Protein AF-A0A7K1AG34-F1 (afdb_monomer_lite)

pLDDT: mean 89.75, std 10.86, range [44.09, 98.5]

Foldseek 3Di:
DDDDDPPDDPVVVLVVVLVVVCVVVVPDPPRSVVSVVVSCVVVVNDDDPDPPDDPDDDD

Secondary structure (DSSP, 8-state):
------SS-HHHHHHHHHHHHHHHTT--TTHHHHHHHHHHHHTT--------PPPP---

Sequence (59 aa):
MAVRVKDRPWVAILADMIEGVIAANRLTPPLADRFRGEMWLALGFTCEAVPITRPPQVA

Radius of gyration: 17.09 Å; chains: 1; bounding box: 20×64×28 Å

Structure (mmCIF, N/CA/C/O backbone):
data_AF-A0A7K1AG34-F1
#
_entry.id   AF-A0A7K1AG34-F1
#
loop_
_atom_site.group_PDB
_atom_site.id
_atom_site.type_symbol
_atom_site.label_atom_id
_atom_site.label_alt_id
_atom_site.label_comp_id
_atom_site.label_asym_id
_atom_site.label_entity_id
_atom_site.label_seq_id
_atom_site.pdbx_PDB_ins_code
_atom_site.Cartn_x
_atom_site.Cartn_y
_atom_site.Cartn_z
_atom_site.occupancy
_atom_site.B_iso_or_equiv
_atom_site.auth_seq_id
_atom_site.auth_comp_id
_atom_site.auth_asym_id
_atom_site.auth_atom_id
_atom_site.pdbx_PDB_model_num
ATOM 1 N N . MET A 1 1 ? 5.009 -20.288 2.931 1.00 44.09 1 MET A N 1
ATOM 2 C CA . MET A 1 1 ? 3.749 -19.911 2.251 1.00 44.09 1 MET A CA 1
ATOM 3 C C . MET A 1 1 ? 4.038 -18.742 1.326 1.00 44.09 1 MET A C 1
ATOM 5 O O . MET A 1 1 ? 4.786 -17.866 1.731 1.00 44.09 1 MET A O 1
ATOM 9 N N . ALA A 1 2 ? 3.489 -18.735 0.112 1.00 70.94 2 ALA A N 1
ATOM 10 C CA . ALA A 1 2 ? 3.593 -17.615 -0.823 1.00 70.94 2 ALA A CA 1
ATOM 11 C C . ALA A 1 2 ? 2.202 -17.328 -1.398 1.00 70.94 2 ALA A C 1
ATOM 13 O O . ALA A 1 2 ? 1.453 -18.263 -1.681 1.00 70.94 2 ALA A O 1
ATOM 14 N N . VAL A 1 3 ? 1.859 -16.051 -1.549 1.00 81.12 3 VAL A N 1
ATOM 15 C CA . VAL A 1 3 ? 0.573 -15.611 -2.103 1.00 81.12 3 VAL A CA 1
ATOM 16 C C . VAL A 1 3 ? 0.806 -15.100 -3.520 1.00 81.12 3 VAL A C 1
ATOM 18 O O . VAL A 1 3 ? 1.725 -14.319 -3.756 1.00 81.12 3 VAL A O 1
ATOM 21 N N . ARG A 1 4 ? -0.019 -15.549 -4.471 1.00 84.31 4 ARG A N 1
ATOM 22 C CA . ARG A 1 4 ? -0.014 -15.037 -5.846 1.00 84.31 4 ARG A CA 1
ATOM 23 C C . ARG A 1 4 ? -1.039 -13.920 -5.970 1.00 84.31 4 ARG A C 1
ATOM 25 O O . ARG A 1 4 ? -2.212 -14.130 -5.678 1.00 84.31 4 ARG A O 1
ATOM 32 N N . VAL A 1 5 ? -0.596 -12.767 -6.452 1.00 87.31 5 VAL A N 1
ATOM 33 C CA . VAL A 1 5 ? -1.456 -11.628 -6.783 1.00 87.31 5 VAL A CA 1
ATOM 34 C C . VAL A 1 5 ? -1.408 -11.432 -8.297 1.00 87.31 5 VAL A C 1
ATOM 36 O O . VAL A 1 5 ? -0.328 -11.468 -8.883 1.00 87.31 5 VAL A O 1
ATOM 39 N N . LYS A 1 6 ? -2.572 -11.269 -8.933 1.00 88.56 6 LYS A N 1
ATOM 40 C CA . LYS A 1 6 ? -2.703 -11.002 -10.374 1.00 88.56 6 LYS A CA 1
ATOM 41 C C . LYS A 1 6 ? -3.255 -9.598 -10.612 1.00 88.56 6 LYS A C 1
ATOM 43 O O . LYS A 1 6 ? -3.938 -9.060 -9.743 1.00 88.56 6 LYS A O 1
ATOM 48 N N . ASP A 1 7 ? -2.959 -9.036 -11.781 1.00 90.75 7 ASP A N 1
ATOM 49 C CA . ASP A 1 7 ? -3.563 -7.795 -12.291 1.00 90.75 7 ASP A CA 1
ATOM 50 C C . ASP A 1 7 ? -3.362 -6.554 -11.39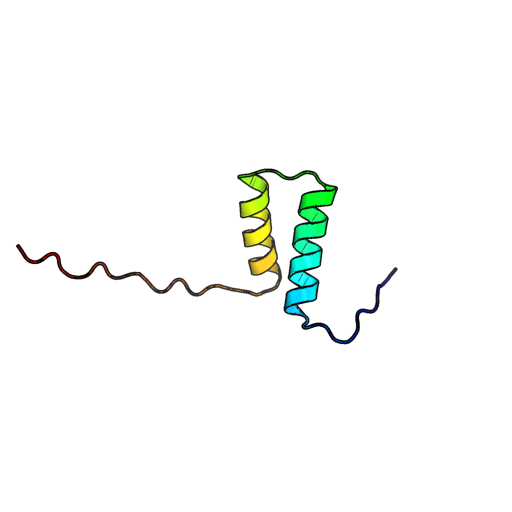6 1.00 90.75 7 ASP A C 1
ATOM 52 O O . ASP A 1 7 ? -4.165 -5.622 -11.400 1.00 90.75 7 ASP A O 1
ATOM 56 N N . ARG A 1 8 ? -2.275 -6.525 -10.611 1.00 91.00 8 ARG A N 1
ATOM 57 C CA . ARG A 1 8 ? -1.924 -5.401 -9.733 1.00 91.00 8 ARG A CA 1
ATOM 58 C C . ARG A 1 8 ? -0.467 -4.986 -9.936 1.00 91.00 8 ARG A C 1
ATOM 60 O O . ARG A 1 8 ? 0.401 -5.859 -9.969 1.00 91.00 8 ARG A O 1
ATOM 67 N N . PRO A 1 9 ? -0.175 -3.676 -10.036 1.00 94.56 9 PRO A N 1
ATOM 68 C CA . PRO A 1 9 ? 1.197 -3.188 -10.079 1.00 94.56 9 PRO A CA 1
ATOM 69 C C . PRO A 1 9 ? 1.984 -3.634 -8.846 1.00 94.56 9 PRO A C 1
ATOM 71 O O . PRO A 1 9 ? 1.469 -3.591 -7.729 1.00 94.56 9 PRO A O 1
ATOM 74 N N . TRP A 1 10 ? 3.253 -3.995 -9.040 1.00 92.19 10 TRP A N 1
ATOM 75 C CA . TRP A 1 10 ? 4.133 -4.435 -7.954 1.00 92.19 10 TRP A CA 1
ATOM 76 C C . TRP A 1 10 ? 4.210 -3.422 -6.802 1.00 92.19 10 TRP A C 1
ATOM 78 O O . TRP A 1 10 ? 4.069 -3.790 -5.641 1.00 92.19 10 TRP A O 1
ATOM 88 N N . VAL A 1 11 ? 4.321 -2.131 -7.123 1.00 95.12 11 VAL A N 1
ATOM 89 C CA . VAL A 1 11 ? 4.345 -1.051 -6.123 1.00 95.12 11 VAL A CA 1
ATOM 90 C C . VAL A 1 11 ? 3.067 -0.991 -5.277 1.00 95.12 11 VAL A C 1
ATOM 92 O O . VAL A 1 11 ? 3.138 -0.723 -4.083 1.00 95.12 11 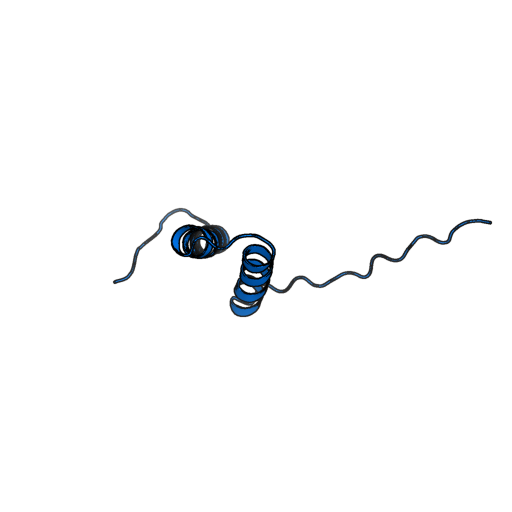VAL A O 1
ATOM 95 N N . ALA A 1 12 ? 1.902 -1.305 -5.855 1.00 95.25 12 ALA A N 1
ATOM 96 C CA . ALA A 1 12 ? 0.644 -1.334 -5.112 1.00 95.25 12 ALA A CA 1
ATOM 97 C C . ALA A 1 12 ? 0.604 -2.517 -4.133 1.00 95.25 12 ALA A C 1
ATOM 99 O O . ALA A 1 12 ? 0.107 -2.379 -3.022 1.00 95.25 12 ALA A O 1
ATOM 100 N N . ILE A 1 13 ? 1.171 -3.662 -4.526 1.00 95.62 13 ILE A N 1
ATOM 101 C CA . ILE A 1 13 ? 1.301 -4.836 -3.651 1.00 95.62 13 ILE A CA 1
ATOM 102 C C . ILE A 1 13 ? 2.215 -4.514 -2.461 1.00 95.62 13 ILE A C 1
ATOM 104 O O . ILE A 1 13 ? 1.900 -4.865 -1.327 1.00 95.62 13 ILE A O 1
ATOM 108 N N . LEU A 1 14 ? 3.333 -3.829 -2.711 1.00 96.12 14 LEU A N 1
ATOM 109 C CA . LEU A 1 14 ? 4.259 -3.402 -1.661 1.00 96.12 14 LEU A CA 1
ATOM 110 C C . LEU A 1 14 ? 3.622 -2.395 -0.698 1.00 96.12 14 LEU A C 1
ATOM 112 O O . LEU A 1 14 ? 3.772 -2.545 0.511 1.00 96.12 14 LEU A O 1
ATOM 116 N N . ALA A 1 15 ? 2.874 -1.417 -1.215 1.00 97.12 15 ALA A N 1
ATOM 117 C CA . ALA A 1 15 ? 2.154 -0.452 -0.386 1.00 97.12 15 ALA A CA 1
ATOM 118 C C . ALA A 1 15 ? 1.163 -1.151 0.560 1.00 97.12 15 ALA A C 1
ATOM 120 O O . ALA A 1 15 ? 1.197 -0.919 1.768 1.00 97.12 15 ALA A O 1
ATOM 121 N N . ASP A 1 16 ? 0.351 -2.072 0.032 1.00 96.31 16 ASP A N 1
ATOM 122 C CA . ASP A 1 16 ? -0.594 -2.852 0.837 1.00 96.31 16 ASP A CA 1
ATOM 123 C C . ASP A 1 16 ? 0.130 -3.709 1.896 1.00 96.31 16 ASP A C 1
ATOM 125 O O . ASP A 1 16 ? -0.342 -3.830 3.026 1.00 96.31 16 ASP A O 1
ATOM 129 N N . MET A 1 17 ? 1.295 -4.284 1.565 1.00 96.25 17 MET A N 1
ATOM 130 C CA . MET A 1 17 ? 2.111 -5.060 2.509 1.00 96.25 17 MET A CA 1
ATOM 131 C C . MET A 1 17 ? 2.651 -4.193 3.653 1.00 96.25 17 MET A C 1
ATOM 133 O O . MET A 1 17 ? 2.562 -4.600 4.813 1.00 96.25 17 MET A O 1
ATOM 137 N N . ILE A 1 18 ? 3.151 -2.993 3.351 1.00 97.88 18 ILE A N 1
ATOM 138 C CA . ILE A 1 18 ? 3.635 -2.039 4.357 1.00 97.88 18 ILE A CA 1
ATOM 139 C C . ILE A 1 18 ? 2.493 -1.635 5.300 1.00 97.88 18 ILE A C 1
ATOM 141 O O . ILE A 1 18 ? 2.644 -1.736 6.520 1.00 97.88 18 ILE A O 1
ATOM 145 N N . GLU A 1 19 ? 1.332 -1.248 4.762 1.00 98.12 19 GLU A N 1
ATOM 146 C CA . GLU A 1 19 ? 0.171 -0.869 5.581 1.00 98.12 19 GLU A CA 1
ATOM 147 C C . GLU A 1 19 ? -0.387 -2.052 6.382 1.00 98.12 19 GLU A C 1
ATOM 149 O O . GLU A 1 19 ? -0.780 -1.895 7.539 1.00 98.12 19 GLU A O 1
ATOM 154 N N . GLY A 1 20 ? -0.351 -3.262 5.816 1.00 97.62 20 GLY A N 1
ATOM 155 C CA . GLY A 1 20 ? -0.714 -4.488 6.519 1.00 97.62 20 GLY A CA 1
ATOM 156 C C . GLY A 1 20 ? 0.159 -4.737 7.751 1.00 97.62 20 GLY A C 1
ATOM 157 O O . GLY A 1 20 ? -0.366 -5.066 8.816 1.00 97.62 20 GLY A O 1
ATOM 158 N N . VAL A 1 21 ? 1.477 -4.524 7.647 1.00 97.75 21 VAL A N 1
ATOM 159 C CA . VAL A 1 21 ? 2.404 -4.642 8.787 1.00 97.75 21 VAL A CA 1
ATOM 160 C C . VAL A 1 21 ? 2.121 -3.568 9.839 1.00 97.75 21 VAL A C 1
ATOM 162 O O . VAL A 1 21 ? 2.075 -3.889 11.028 1.00 97.75 21 VAL A O 1
ATOM 165 N N . ILE A 1 22 ? 1.877 -2.323 9.429 1.00 98.50 22 ILE A N 1
ATOM 166 C CA . ILE A 1 22 ? 1.526 -1.219 10.337 1.00 98.50 22 ILE A CA 1
ATOM 167 C C . ILE A 1 22 ? 0.251 -1.548 11.119 1.00 98.50 22 ILE A C 1
ATOM 169 O O . ILE A 1 22 ? 0.250 -1.471 12.350 1.00 98.50 22 ILE A O 1
ATOM 173 N N . ALA A 1 23 ? -0.811 -1.968 10.427 1.00 98.44 23 ALA A N 1
ATOM 174 C CA . ALA A 1 23 ? -2.097 -2.291 11.035 1.00 98.44 23 ALA A CA 1
ATOM 175 C C . ALA A 1 23 ? -2.010 -3.512 11.965 1.00 98.44 23 ALA A C 1
ATOM 177 O O . ALA A 1 23 ? -2.496 -3.461 13.097 1.00 98.44 23 ALA A O 1
ATOM 178 N N . ALA A 1 24 ? -1.346 -4.587 11.528 1.00 98.31 24 ALA A N 1
ATOM 179 C CA . ALA A 1 24 ? -1.192 -5.810 12.316 1.00 98.31 24 ALA A CA 1
ATOM 180 C C . ALA A 1 24 ? -0.408 -5.574 13.617 1.00 98.31 24 ALA A C 1
ATOM 182 O O . ALA A 1 24 ? -0.726 -6.168 14.646 1.00 98.31 24 ALA A O 1
ATOM 183 N N . ASN A 1 25 ? 0.579 -4.673 1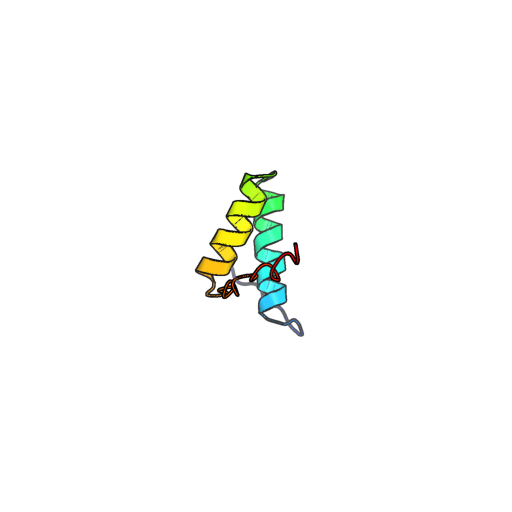3.583 1.00 97.94 25 ASN A N 1
ATOM 184 C CA . ASN A 1 25 ? 1.409 -4.327 14.739 1.00 97.94 25 ASN A CA 1
ATOM 185 C C . ASN A 1 25 ? 0.918 -3.083 15.492 1.00 97.94 25 ASN A C 1
ATOM 187 O O . ASN A 1 25 ? 1.553 -2.667 16.458 1.00 97.94 25 ASN A O 1
ATOM 191 N N . ARG A 1 26 ? -0.215 -2.498 15.076 1.00 98.38 26 ARG A N 1
ATOM 192 C CA . ARG A 1 26 ? -0.821 -1.298 15.679 1.00 98.38 26 ARG A CA 1
ATOM 193 C C . ARG A 1 26 ? 0.165 -0.133 15.800 1.00 98.38 26 ARG A C 1
ATOM 195 O O . ARG A 1 26 ? 0.162 0.584 16.800 1.00 98.38 26 ARG A O 1
ATOM 202 N N . LEU A 1 27 ? 1.020 0.047 14.794 1.00 98.50 27 LEU A N 1
ATOM 203 C CA . LEU A 1 27 ? 1.967 1.156 14.793 1.00 98.50 27 LEU A CA 1
ATOM 204 C C . LEU A 1 27 ? 1.196 2.465 14.621 1.00 98.50 27 LEU A C 1
ATOM 206 O O . LEU A 1 27 ? 0.393 2.616 13.702 1.00 98.50 27 LEU A O 1
ATOM 210 N N . THR A 1 28 ? 1.462 3.424 15.499 1.00 97.94 28 THR A N 1
ATOM 211 C CA . THR A 1 28 ? 0.890 4.771 15.438 1.00 97.94 28 THR A CA 1
ATOM 212 C C . THR A 1 28 ? 1.966 5.784 15.047 1.00 97.94 28 THR A C 1
ATOM 214 O O . THR A 1 28 ? 3.163 5.490 15.157 1.00 97.94 28 THR A O 1
ATOM 217 N N . PRO A 1 29 ? 1.592 6.996 14.604 1.00 96.00 29 PRO A N 1
ATOM 218 C CA . PRO A 1 29 ? 2.551 8.084 14.457 1.00 96.00 29 PRO A CA 1
ATOM 219 C C . PRO A 1 29 ? 3.314 8.340 15.771 1.00 96.00 29 PRO A C 1
ATOM 221 O O . PRO A 1 29 ? 2.729 8.194 16.849 1.00 96.00 29 PRO A O 1
ATOM 224 N N . PRO A 1 30 ? 4.612 8.696 15.712 1.00 96.88 30 PRO A N 1
ATOM 225 C CA . PRO A 1 30 ? 5.431 8.897 14.505 1.00 96.88 30 PRO A CA 1
ATOM 226 C C . PRO A 1 30 ? 6.073 7.606 13.955 1.00 96.88 30 PRO A C 1
ATOM 228 O O . PRO A 1 30 ? 6.712 7.624 12.904 1.00 96.88 30 PRO A O 1
ATOM 231 N N . LEU A 1 31 ? 5.936 6.477 14.659 1.00 97.81 31 LEU A N 1
ATOM 232 C CA . LEU A 1 31 ? 6.611 5.225 14.307 1.00 97.81 31 LEU A CA 1
ATOM 233 C C . LEU A 1 31 ? 6.101 4.643 12.984 1.00 97.81 31 LEU A C 1
ATOM 235 O O . LEU A 1 31 ? 6.902 4.157 12.190 1.00 97.81 31 LEU A O 1
ATOM 239 N N . ALA A 1 32 ? 4.794 4.735 12.728 1.00 98.31 32 ALA A N 1
ATOM 240 C CA . ALA A 1 32 ? 4.205 4.307 11.460 1.00 98.31 32 ALA A CA 1
ATOM 241 C C . ALA A 1 32 ? 4.829 5.044 10.261 1.00 98.31 32 ALA A C 1
ATOM 243 O O . ALA A 1 32 ? 5.164 4.419 9.259 1.00 98.31 32 ALA A O 1
ATOM 244 N N . ASP A 1 33 ? 5.055 6.354 10.381 1.00 97.81 33 ASP A N 1
ATOM 245 C CA . ASP A 1 33 ? 5.608 7.171 9.295 1.00 97.81 33 ASP A CA 1
ATOM 246 C C . ASP A 1 33 ? 7.081 6.862 9.047 1.00 97.81 33 ASP A C 1
ATOM 248 O O . ASP A 1 33 ? 7.508 6.713 7.900 1.00 97.81 33 ASP A O 1
ATOM 252 N N . ARG A 1 34 ? 7.848 6.674 10.125 1.00 97.50 34 ARG A N 1
ATOM 253 C CA . ARG A 1 34 ? 9.236 6.226 10.020 1.00 97.50 34 ARG A CA 1
ATOM 254 C C . ARG A 1 34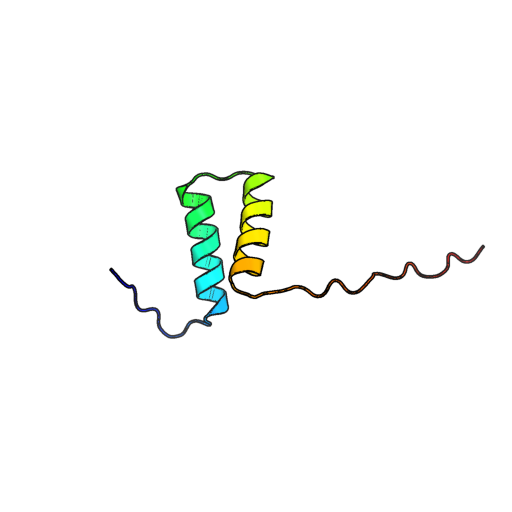 ? 9.327 4.855 9.350 1.00 97.50 34 ARG A C 1
ATOM 256 O O . ARG A 1 34 ? 10.127 4.687 8.436 1.00 97.50 34 ARG A O 1
ATOM 263 N N . PHE A 1 35 ? 8.482 3.909 9.760 1.00 98.06 35 PHE A N 1
ATOM 264 C CA . PHE A 1 35 ? 8.452 2.564 9.190 1.00 98.06 35 PHE A CA 1
ATOM 265 C C . PHE A 1 35 ? 8.132 2.579 7.690 1.00 98.06 35 PHE A C 1
ATOM 267 O O . PHE A 1 35 ? 8.805 1.893 6.922 1.00 98.06 35 PHE A O 1
ATOM 274 N N . ARG A 1 36 ? 7.160 3.397 7.252 1.00 97.62 36 ARG A N 1
ATOM 275 C CA . ARG A 1 36 ? 6.879 3.598 5.818 1.00 97.62 36 ARG A CA 1
ATOM 276 C C . ARG A 1 36 ? 8.129 4.051 5.075 1.00 97.62 36 ARG A C 1
ATOM 278 O O . ARG A 1 36 ? 8.486 3.443 4.071 1.00 97.62 36 ARG A O 1
ATOM 285 N N . GLY A 1 37 ? 8.793 5.095 5.574 1.00 96.50 37 GLY A N 1
ATOM 286 C CA . GLY A 1 37 ? 10.008 5.628 4.958 1.00 96.50 37 GLY A CA 1
ATOM 287 C C . GLY A 1 37 ? 11.125 4.586 4.866 1.00 96.50 37 GLY A C 1
ATOM 288 O O . GLY A 1 37 ? 11.686 4.376 3.794 1.00 96.50 37 GLY A O 1
ATOM 289 N N . GLU A 1 38 ? 11.406 3.886 5.965 1.00 96.81 38 GLU A N 1
ATOM 290 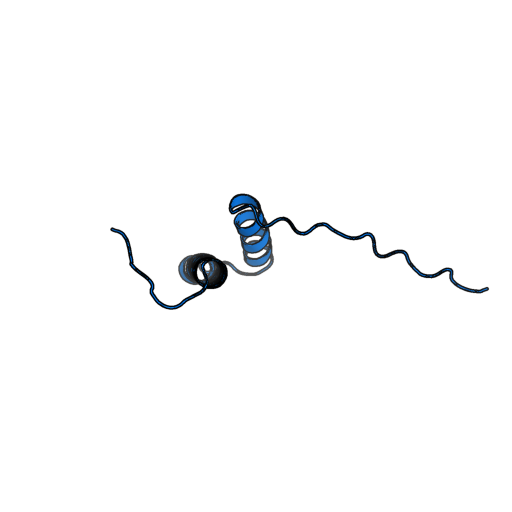C CA . GLU A 1 38 ? 12.450 2.857 6.019 1.00 96.81 38 GLU A CA 1
ATOM 291 C C . GLU A 1 38 ? 12.158 1.679 5.083 1.00 96.81 38 GLU A C 1
ATOM 293 O O . GLU A 1 38 ? 13.065 1.221 4.389 1.00 96.81 38 GLU A O 1
ATOM 298 N N . MET A 1 39 ? 10.906 1.216 4.998 1.00 97.75 39 MET A N 1
ATOM 299 C CA . MET A 1 39 ? 10.546 0.120 4.095 1.00 97.75 39 MET A CA 1
ATOM 300 C C . MET A 1 39 ? 10.631 0.514 2.627 1.00 97.75 39 MET A C 1
ATOM 302 O O . MET A 1 39 ? 11.171 -0.253 1.832 1.00 97.75 39 MET A O 1
ATOM 306 N N . TRP A 1 40 ? 10.159 1.705 2.250 1.00 96.88 40 TRP A N 1
ATOM 307 C CA . TRP A 1 40 ? 10.302 2.174 0.871 1.00 96.88 40 TRP A CA 1
ATOM 308 C C . TRP A 1 40 ? 11.772 2.273 0.454 1.00 96.88 40 TRP A C 1
ATOM 310 O O . TRP A 1 40 ? 12.132 1.777 -0.615 1.00 96.88 40 TRP A O 1
ATOM 320 N N . LEU A 1 41 ? 12.635 2.801 1.329 1.00 95.62 41 LEU A N 1
ATOM 321 C CA . LEU A 1 41 ? 14.081 2.835 1.098 1.00 95.62 41 LEU A CA 1
ATOM 322 C C . LEU A 1 41 ? 14.684 1.427 0.988 1.00 95.62 41 LEU A C 1
ATOM 324 O O . LEU A 1 41 ? 15.454 1.167 0.066 1.00 95.62 41 LEU A O 1
ATOM 328 N N . ALA A 1 42 ? 14.311 0.502 1.878 1.00 95.88 42 ALA A N 1
ATOM 329 C CA . ALA A 1 42 ? 14.789 -0.883 1.851 1.00 95.88 42 ALA A CA 1
ATOM 330 C C . ALA A 1 42 ? 14.359 -1.640 0.581 1.00 95.88 42 ALA A C 1
ATOM 332 O O . ALA A 1 42 ? 15.079 -2.514 0.102 1.00 95.88 42 ALA A O 1
ATOM 333 N N . LEU A 1 43 ? 13.206 -1.281 0.012 1.00 95.50 43 LEU A N 1
ATOM 334 C CA . LEU A 1 43 ? 12.698 -1.799 -1.260 1.00 95.50 43 LEU A CA 1
ATOM 335 C C . LEU A 1 43 ? 13.331 -1.114 -2.487 1.00 95.50 43 LEU A C 1
ATOM 337 O O . LEU A 1 43 ? 12.995 -1.468 -3.616 1.00 95.50 43 LEU A O 1
ATOM 341 N N . GLY A 1 44 ? 14.236 -0.151 -2.283 1.00 94.12 44 GLY A N 1
ATOM 342 C CA . GLY A 1 44 ? 14.940 0.572 -3.344 1.00 94.12 44 GLY A CA 1
ATOM 343 C C . GLY A 1 44 ? 14.165 1.751 -3.936 1.00 94.12 44 GLY A C 1
ATOM 344 O O . GLY A 1 44 ? 14.601 2.322 -4.933 1.00 94.12 44 GLY A O 1
ATOM 345 N N . PHE A 1 45 ? 13.034 2.143 -3.343 1.00 92.44 45 PHE A N 1
ATOM 346 C CA . PHE A 1 45 ? 12.292 3.335 -3.748 1.00 92.44 45 PHE A CA 1
ATOM 347 C C . PHE A 1 45 ? 12.881 4.554 -3.044 1.00 92.44 45 PHE A C 1
ATOM 349 O O . PHE A 1 45 ? 12.516 4.896 -1.919 1.00 92.44 45 PHE A O 1
ATOM 356 N N . THR A 1 46 ? 13.814 5.214 -3.717 1.00 87.38 46 THR A N 1
ATOM 357 C CA . THR A 1 46 ? 14.415 6.455 -3.235 1.00 87.38 46 THR A CA 1
ATOM 358 C C . THR A 1 46 ? 13.638 7.648 -3.773 1.00 87.38 46 THR A C 1
ATOM 360 O O . THR A 1 46 ? 13.407 7.740 -4.978 1.00 87.38 46 THR A O 1
ATOM 363 N N . CYS A 1 47 ? 13.267 8.590 -2.906 1.00 74.81 47 CYS A N 1
ATOM 364 C CA . CYS A 1 47 ? 12.902 9.920 -3.371 1.00 74.81 47 CYS A CA 1
ATOM 365 C C . CYS A 1 47 ? 14.184 10.747 -3.513 1.00 74.81 47 CYS A C 1
ATOM 367 O O . CYS A 1 47 ? 14.943 10.912 -2.558 1.00 74.81 47 CYS A O 1
ATOM 369 N N . GLU A 1 48 ? 14.453 11.260 -4.710 1.00 76.50 48 GLU A N 1
ATOM 370 C CA . GLU A 1 48 ? 15.420 12.343 -4.836 1.00 76.50 48 GLU A CA 1
ATOM 371 C C . GLU A 1 48 ? 14.759 13.603 -4.289 1.00 76.50 48 GLU A C 1
ATOM 373 O O . GLU A 1 48 ? 13.789 14.121 -4.848 1.00 76.50 48 GLU A O 1
ATOM 378 N N . ALA A 1 49 ? 15.253 14.081 -3.151 1.00 70.56 49 ALA A N 1
ATOM 379 C CA . ALA A 1 49 ? 14.832 15.365 -2.630 1.00 70.56 49 ALA A CA 1
ATOM 380 C C . ALA A 1 49 ? 15.372 16.456 -3.563 1.00 70.56 49 ALA A C 1
ATOM 382 O O . ALA A 1 49 ? 16.549 16.809 -3.498 1.00 70.56 49 ALA A O 1
ATOM 383 N N . VAL A 1 50 ? 14.517 16.997 -4.432 1.00 75.44 50 VAL A N 1
ATOM 384 C CA . VAL A 1 50 ? 14.837 18.231 -5.152 1.00 75.44 50 VAL A CA 1
ATOM 385 C C . VAL A 1 50 ? 14.841 19.362 -4.120 1.00 75.44 50 VAL A C 1
ATOM 387 O O . VAL A 1 50 ? 13.818 19.574 -3.460 1.00 75.44 50 VAL A O 1
ATOM 390 N N . PRO A 1 51 ? 15.957 20.093 -3.942 1.00 75.50 51 PRO A N 1
ATOM 391 C CA . PRO A 1 51 ? 15.978 21.245 -3.060 1.00 75.50 51 PRO A CA 1
ATOM 392 C C . PRO A 1 51 ? 14.916 22.244 -3.516 1.00 75.50 51 PRO A C 1
ATOM 394 O O . PRO A 1 51 ? 14.978 22.768 -4.628 1.00 75.50 51 PRO A O 1
ATOM 397 N N . ILE A 1 52 ? 13.941 22.524 -2.653 1.00 75.56 52 ILE A N 1
ATOM 398 C CA . ILE A 1 52 ? 13.034 23.650 -2.856 1.00 75.56 52 ILE A CA 1
ATOM 399 C C . ILE A 1 52 ? 13.834 24.938 -2.647 1.00 75.56 52 ILE A C 1
ATOM 401 O O . ILE A 1 52 ? 14.054 25.384 -1.520 1.00 75.56 52 ILE A O 1
ATOM 405 N N . THR A 1 53 ? 14.319 25.532 -3.736 1.00 81.31 53 THR A N 1
ATOM 406 C CA . THR A 1 53 ? 14.913 26.866 -3.688 1.00 81.31 53 THR A CA 1
ATOM 407 C C . THR A 1 53 ? 13.809 27.859 -3.342 1.00 81.31 53 THR A C 1
ATOM 409 O O . THR A 1 53 ? 12.822 28.009 -4.062 1.00 81.31 53 THR A O 1
ATOM 412 N N . ARG A 1 54 ? 13.939 28.529 -2.191 1.00 79.19 54 ARG A N 1
ATOM 413 C CA . ARG A 1 54 ? 13.043 29.636 -1.850 1.00 79.19 54 ARG A CA 1
ATOM 414 C C . ARG A 1 54 ? 13.235 30.721 -2.922 1.00 79.19 54 ARG A C 1
ATOM 416 O O . ARG A 1 54 ? 14.383 31.122 -3.129 1.00 79.19 54 ARG A O 1
ATOM 423 N N . PRO A 1 55 ? 12.174 31.196 -3.602 1.00 78.69 55 PRO A N 1
ATOM 424 C CA . PRO A 1 55 ? 12.313 32.313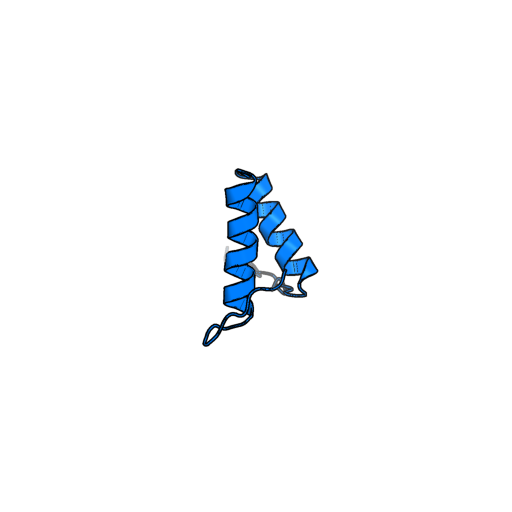 -4.527 1.00 78.69 55 PRO A CA 1
ATOM 425 C C . PRO A 1 55 ? 12.886 33.528 -3.779 1.00 78.69 55 PRO A C 1
ATOM 427 O O . PRO A 1 55 ? 12.585 33.699 -2.591 1.00 78.69 55 PRO A O 1
ATOM 430 N N . PRO A 1 56 ? 13.732 34.350 -4.429 1.00 75.56 56 PRO A N 1
ATOM 431 C CA . PRO A 1 56 ? 14.316 35.521 -3.791 1.00 75.56 56 PRO A CA 1
ATOM 432 C C . PRO A 1 56 ? 13.192 36.407 -3.253 1.00 75.56 56 PRO A C 1
ATOM 434 O O . PRO A 1 56 ? 12.282 36.788 -3.990 1.00 75.56 56 PRO A O 1
ATOM 437 N N . GLN A 1 57 ? 13.228 36.694 -1.952 1.00 78.94 57 GLN A N 1
ATOM 438 C CA . GLN A 1 57 ? 12.299 37.643 -1.355 1.00 78.94 57 GLN A CA 1
ATOM 439 C C . GLN A 1 57 ? 12.691 39.030 -1.871 1.00 78.94 57 GLN A C 1
ATOM 441 O O . GLN A 1 57 ? 13.759 39.531 -1.528 1.00 78.94 57 GLN A O 1
ATOM 446 N N . VAL A 1 58 ? 11.870 39.601 -2.755 1.00 76.62 58 VAL A N 1
ATOM 447 C CA . VAL A 1 58 ? 12.019 40.991 -3.203 1.00 76.62 58 VAL A CA 1
ATOM 448 C C . VAL A 1 58 ? 11.795 41.892 -1.986 1.00 76.62 58 VAL A C 1
ATOM 450 O O . VAL A 1 58 ? 10.790 41.731 -1.291 1.00 76.62 58 VAL A O 1
ATOM 453 N N . ALA A 1 59 ? 12.777 42.753 -1.710 1.00 71.81 59 ALA A N 1
ATOM 454 C CA . ALA A 1 59 ? 12.754 43.762 -0.651 1.00 71.81 59 ALA A CA 1
ATOM 455 C C . ALA A 1 59 ? 11.929 44.990 -1.054 1.00 71.81 59 ALA A C 1
ATOM 457 O O . ALA A 1 59 ? 11.891 45.292 -2.270 1.00 71.81 59 ALA A O 1
#